Protein AF-A0A8B6X3T7-F1 (afdb_monomer_lite)

pLDDT: mean 81.06, std 14.91, range [46.03, 97.69]

Organism: NCBI:txid1121388

Sequence (98 aa):
MSDAADPVPQRWRIGVHFDGGGFRKGSDPLSFLRYLGSVGRVRRVRTLATALAGLDQPDLTECRLGFELELETTACVEQIRQVFVVALEVCELDIAPA

Foldseek 3Di:
DDPPDDQAWFKKKKKKKFQLQVVVPPPDPCQLVVVLVVQFDWPDKDKDWDFDPPDPDGDPSRIIIMIITMGIHSDDPVVSVVSCVVVVVGIDMDMDTD

Structure (mmCIF, N/CA/C/O backbone):
data_AF-A0A8B6X3T7-F1
#
_entry.id   AF-A0A8B6X3T7-F1
#
loop_
_atom_site.group_PDB
_atom_site.id
_atom_site.type_symbol
_atom_site.label_atom_id
_atom_site.label_alt_id
_atom_site.label_comp_id
_atom_site.label_asym_id
_atom_site.label_entity_id
_atom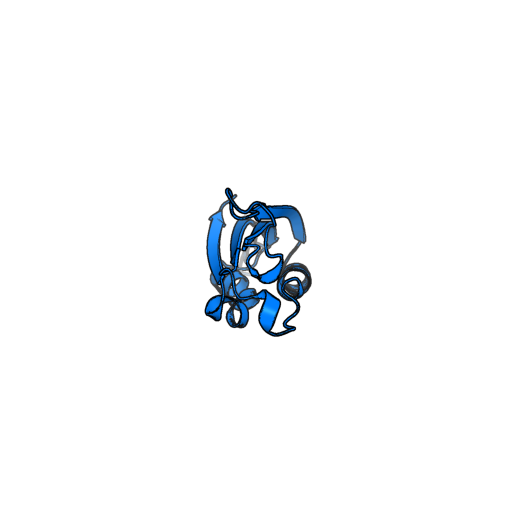_site.label_seq_id
_atom_site.pdbx_PDB_ins_code
_atom_site.Cartn_x
_atom_site.Cartn_y
_atom_site.Cartn_z
_atom_site.occupancy
_atom_site.B_iso_or_equiv
_atom_site.auth_seq_id
_atom_site.auth_comp_id
_atom_site.auth_asym_id
_atom_site.auth_atom_id
_atom_site.pdbx_PDB_model_num
ATOM 1 N N . MET A 1 1 ? -17.707 2.408 34.352 1.00 46.03 1 MET A N 1
ATOM 2 C CA . MET A 1 1 ? -17.675 1.529 33.164 1.00 46.03 1 MET A CA 1
ATOM 3 C C . MET A 1 1 ? -17.358 2.428 31.987 1.00 46.03 1 MET A C 1
ATOM 5 O O . MET A 1 1 ? -18.177 3.285 31.694 1.00 46.03 1 MET A O 1
ATOM 9 N N . SER A 1 2 ? -16.130 2.356 31.465 1.00 53.59 2 SER A N 1
ATOM 10 C CA . SER A 1 2 ? -15.640 3.272 30.428 1.00 53.59 2 SER A CA 1
ATOM 11 C C . SER A 1 2 ? -16.425 3.123 29.133 1.00 53.59 2 SER A C 1
ATOM 13 O O . SER A 1 2 ? -16.579 2.014 28.630 1.00 53.59 2 SER A O 1
ATOM 15 N N . ASP A 1 3 ? -16.851 4.262 28.603 1.00 53.62 3 ASP A N 1
ATOM 16 C CA . ASP A 1 3 ? -17.266 4.455 27.220 1.00 53.62 3 ASP A CA 1
ATOM 17 C C . ASP A 1 3 ? -16.004 4.436 26.341 1.00 53.62 3 ASP A C 1
ATOM 19 O O . ASP A 1 3 ? -15.414 5.468 26.027 1.00 53.62 3 ASP A O 1
ATOM 23 N N . ALA A 1 4 ? -15.474 3.240 26.076 1.00 62.38 4 ALA A N 1
ATOM 24 C CA . ALA A 1 4 ? -14.465 3.069 25.042 1.00 62.38 4 ALA A CA 1
ATOM 25 C C . ALA A 1 4 ? -15.229 2.930 23.727 1.00 62.38 4 ALA A C 1
ATOM 27 O O . ALA A 1 4 ? -15.670 1.836 23.385 1.00 62.38 4 ALA A O 1
ATOM 28 N N . ALA A 1 5 ? -15.450 4.053 23.043 1.00 71.06 5 ALA A N 1
ATOM 29 C CA . ALA A 1 5 ? -16.038 4.042 21.713 1.00 71.06 5 ALA A CA 1
ATOM 30 C C . ALA A 1 5 ? -15.244 3.076 20.820 1.00 71.06 5 ALA A C 1
ATOM 32 O O . ALA A 1 5 ? -14.013 3.168 20.748 1.00 71.06 5 ALA A O 1
ATOM 33 N N . ASP A 1 6 ? -15.945 2.152 20.159 1.00 79.56 6 ASP A N 1
ATOM 34 C CA . ASP A 1 6 ? -15.319 1.254 19.195 1.00 79.56 6 ASP A CA 1
ATOM 35 C C . ASP A 1 6 ? -14.594 2.092 18.131 1.00 79.56 6 ASP A C 1
ATOM 37 O O . ASP A 1 6 ? -15.158 3.073 17.626 1.00 79.56 6 ASP A O 1
ATOM 41 N N . PRO A 1 7 ? -13.339 1.758 17.785 1.00 81.06 7 PRO A N 1
ATOM 42 C CA . PRO A 1 7 ? -12.588 2.539 16.821 1.00 81.06 7 PRO A CA 1
ATOM 43 C C . PRO A 1 7 ? -13.320 2.531 15.477 1.00 81.06 7 PRO A C 1
ATOM 45 O O . PRO A 1 7 ? -13.585 1.480 14.891 1.00 81.06 7 PRO A O 1
ATOM 48 N N . VAL A 1 8 ? -13.655 3.725 14.991 1.00 89.62 8 VAL A N 1
ATOM 49 C CA . VAL A 1 8 ? -14.365 3.900 13.722 1.00 89.62 8 VAL A CA 1
ATOM 50 C C . VAL A 1 8 ? -13.371 3.728 12.568 1.00 89.62 8 VAL A C 1
ATOM 52 O O . VAL A 1 8 ? -12.337 4.403 12.560 1.00 89.62 8 VAL A O 1
ATOM 55 N N . PRO A 1 9 ? -13.655 2.861 11.578 1.00 93.19 9 PRO A N 1
ATOM 56 C CA . PRO A 1 9 ? -12.792 2.701 10.416 1.00 93.19 9 PRO A CA 1
ATOM 57 C C . PRO A 1 9 ? -12.656 4.007 9.625 1.00 93.19 9 PRO A C 1
ATOM 59 O O . PRO A 1 9 ? -13.650 4.644 9.273 1.00 93.19 9 PRO A O 1
ATOM 62 N N . GLN A 1 10 ? -11.420 4.375 9.303 1.00 95.88 10 GLN A N 1
ATOM 63 C CA . GLN A 1 10 ? -11.080 5.513 8.454 1.00 95.88 10 GLN A CA 1
ATOM 64 C C . GLN A 1 10 ? -10.643 5.034 7.073 1.00 95.88 10 GLN A C 1
ATOM 66 O O . GLN A 1 10 ? -10.192 3.897 6.909 1.00 95.88 10 GLN A O 1
ATOM 71 N N . ARG A 1 11 ? -10.770 5.910 6.071 1.00 97.00 11 ARG A N 1
ATOM 72 C CA . ARG A 1 11 ? -10.277 5.649 4.718 1.00 97.00 11 ARG A CA 1
ATOM 73 C C . ARG A 1 11 ? -8.968 6.385 4.466 1.00 97.00 11 ARG A C 1
ATOM 75 O O . ARG A 1 11 ? -8.841 7.566 4.777 1.00 97.00 11 ARG A O 1
ATOM 82 N N . TRP A 1 12 ? -8.035 5.678 3.846 1.00 97.69 12 TRP A N 1
ATOM 83 C CA . TRP A 1 12 ? -6.700 6.152 3.515 1.00 97.69 12 TRP A CA 1
ATOM 84 C C . TRP A 1 12 ? -6.450 5.991 2.026 1.00 97.69 12 TRP A C 1
ATOM 86 O O . TRP A 1 12 ? -6.696 4.919 1.472 1.00 97.69 12 TRP A O 1
ATOM 96 N N . ARG A 1 13 ? -5.926 7.040 1.398 1.00 97.19 13 ARG A N 1
ATOM 97 C CA . ARG A 1 13 ? -5.276 6.9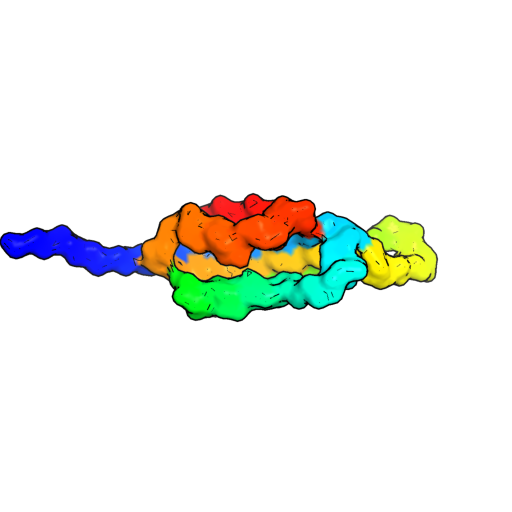73 0.092 1.00 97.19 13 ARG A CA 1
ATOM 98 C C . ARG A 1 13 ? -3.802 6.668 0.313 1.00 97.19 13 ARG A C 1
ATOM 100 O O . ARG A 1 13 ? -3.152 7.314 1.132 1.00 97.19 13 ARG A O 1
ATOM 107 N N . ILE A 1 14 ? -3.299 5.670 -0.400 1.00 96.19 14 ILE A N 1
ATOM 108 C CA . ILE A 1 14 ? -1.907 5.231 -0.317 1.00 96.19 14 ILE A CA 1
ATOM 109 C C . ILE A 1 14 ? -1.326 5.250 -1.726 1.00 96.19 14 ILE A C 1
ATOM 111 O O . ILE A 1 14 ? -1.843 4.560 -2.605 1.00 96.19 14 ILE A O 1
ATOM 115 N N . GLY A 1 15 ? -0.276 6.038 -1.929 1.00 94.25 15 GLY A N 1
ATOM 116 C CA . GLY A 1 15 ? 0.520 6.073 -3.151 1.00 94.25 15 GLY A CA 1
ATOM 117 C C . GLY A 1 15 ? 1.846 5.353 -2.933 1.00 94.25 15 GLY A C 1
ATOM 118 O O . GLY A 1 15 ? 2.546 5.629 -1.964 1.00 94.25 15 GLY A O 1
ATOM 119 N N . VAL A 1 16 ? 2.189 4.430 -3.824 1.00 90.88 16 VAL A N 1
ATOM 120 C CA . VAL A 1 16 ? 3.459 3.694 -3.807 1.00 90.88 16 VAL A CA 1
ATOM 121 C C . VAL A 1 16 ? 4.105 3.855 -5.170 1.00 90.88 16 VAL A C 1
ATOM 123 O O . VAL A 1 16 ? 3.483 3.504 -6.170 1.00 90.88 16 VAL A O 1
ATOM 126 N N . HIS A 1 17 ? 5.335 4.351 -5.235 1.00 87.50 17 HIS A N 1
ATOM 127 C CA . HIS A 1 17 ? 6.064 4.522 -6.493 1.00 87.50 17 HIS A CA 1
ATOM 128 C C . HIS A 1 17 ? 7.426 3.849 -6.398 1.00 87.50 17 HIS A C 1
ATOM 130 O O . HIS A 1 17 ? 8.282 4.296 -5.643 1.00 87.50 17 H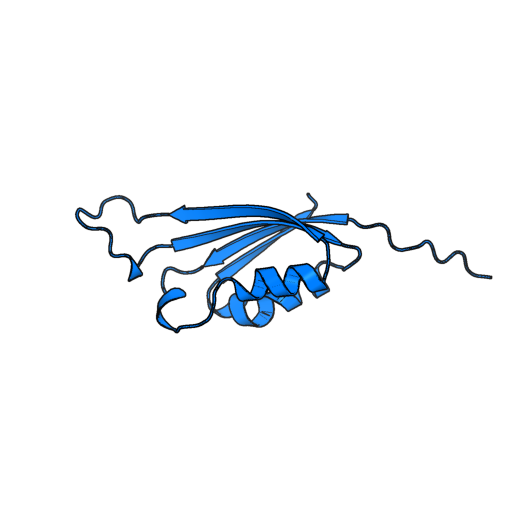IS A O 1
ATOM 136 N N . PHE A 1 18 ? 7.625 2.768 -7.148 1.00 81.12 18 PHE A N 1
ATOM 137 C CA . PHE A 1 18 ? 8.897 2.058 -7.178 1.00 81.12 18 PHE A CA 1
ATOM 138 C C . PHE A 1 18 ? 9.911 2.815 -8.029 1.00 81.12 18 PHE A C 1
ATOM 140 O O . PHE A 1 18 ? 9.589 3.319 -9.113 1.00 81.12 18 PHE A O 1
ATOM 147 N N . ASP A 1 19 ? 11.151 2.862 -7.548 1.00 71.88 19 ASP A N 1
ATOM 148 C CA . ASP A 1 19 ? 12.262 3.285 -8.384 1.00 71.88 19 ASP A CA 1
ATOM 149 C C . ASP A 1 19 ? 12.418 2.322 -9.579 1.00 71.88 19 ASP A C 1
ATOM 151 O O . ASP A 1 19 ? 11.978 1.168 -9.559 1.00 71.88 19 ASP A O 1
ATOM 155 N N . GLY A 1 20 ? 13.009 2.804 -10.674 1.00 64.69 20 GLY A N 1
ATOM 156 C CA . GLY A 1 20 ? 13.167 2.041 -11.922 1.00 64.69 20 GLY A CA 1
ATOM 157 C C . GLY A 1 20 ? 14.083 0.810 -11.821 1.00 64.69 20 GLY A C 1
ATOM 158 O O . GLY A 1 20 ? 14.554 0.334 -12.845 1.00 64.69 20 GLY A O 1
ATOM 159 N N . GLY A 1 21 ? 14.381 0.314 -10.614 1.00 59.38 21 GLY A N 1
ATOM 160 C CA . GLY A 1 21 ? 15.203 -0.865 -10.356 1.00 59.38 21 GLY A CA 1
ATOM 161 C C . GLY A 1 21 ? 14.510 -1.967 -9.545 1.00 59.38 21 GLY A C 1
ATOM 162 O O . GLY A 1 21 ? 15.057 -3.071 -9.464 1.00 59.38 21 GLY A O 1
ATOM 163 N N . GLY A 1 22 ? 13.317 -1.726 -8.983 1.00 55.81 22 GLY A N 1
ATOM 164 C CA . GLY A 1 22 ? 12.656 -2.644 -8.041 1.00 55.81 22 GLY A CA 1
ATOM 165 C C . GLY A 1 22 ? 12.391 -4.062 -8.573 1.00 55.81 22 GLY A C 1
ATOM 166 O O . GLY A 1 22 ? 12.456 -5.034 -7.820 1.00 55.81 22 GLY A O 1
ATOM 167 N N . PHE A 1 23 ? 12.187 -4.225 -9.884 1.00 55.06 23 PHE A N 1
ATOM 168 C CA . PHE A 1 23 ? 11.961 -5.542 -10.496 1.00 55.06 23 PHE A CA 1
ATOM 169 C C . PHE A 1 23 ? 13.215 -6.420 -10.605 1.00 55.06 23 PHE A C 1
ATOM 171 O O . PHE A 1 23 ? 13.096 -7.634 -10.773 1.00 55.06 23 PHE A O 1
ATOM 178 N N . ARG A 1 24 ? 14.425 -5.853 -10.490 1.00 55.72 24 ARG A N 1
ATOM 179 C CA . ARG A 1 24 ? 15.679 -6.590 -10.736 1.00 55.72 24 ARG A CA 1
ATOM 180 C C . ARG A 1 24 ? 16.050 -7.597 -9.642 1.00 55.72 24 ARG A C 1
ATOM 182 O O . ARG A 1 24 ? 16.987 -8.365 -9.840 1.00 55.72 24 ARG A O 1
ATOM 189 N N . LYS A 1 25 ? 15.350 -7.622 -8.501 1.00 53.09 25 LYS A N 1
ATOM 190 C CA . LYS A 1 25 ? 15.749 -8.421 -7.324 1.00 53.09 25 LYS A CA 1
ATOM 191 C C . LYS A 1 25 ? 14.828 -9.593 -6.965 1.00 53.09 25 LYS A C 1
ATOM 193 O O . LYS A 1 25 ? 15.052 -10.226 -5.939 1.00 53.09 25 LYS A O 1
ATOM 198 N N . GLY A 1 26 ? 13.817 -9.916 -7.776 1.00 54.84 26 GLY A N 1
ATOM 199 C CA . GLY A 1 26 ? 12.932 -11.065 -7.507 1.00 54.84 26 GLY A CA 1
ATOM 200 C C . GLY A 1 26 ? 12.074 -10.933 -6.237 1.00 54.84 26 GLY A C 1
ATOM 201 O O . GLY A 1 26 ? 11.440 -11.900 -5.822 1.00 54.84 26 GLY A O 1
ATOM 202 N N . SER A 1 27 ? 12.037 -9.748 -5.621 1.00 59.28 27 SER A N 1
ATOM 203 C CA . SER A 1 27 ? 11.088 -9.401 -4.568 1.00 59.28 27 SER A CA 1
ATOM 204 C C . SER A 1 27 ? 9.711 -9.227 -5.192 1.00 59.28 27 SER A C 1
ATOM 206 O O . SER A 1 27 ? 9.572 -8.451 -6.132 1.00 59.28 27 SER A O 1
ATOM 208 N N . ASP A 1 28 ? 8.707 -9.934 -4.678 1.00 70.25 28 ASP A N 1
ATOM 209 C CA . ASP A 1 28 ? 7.317 -9.770 -5.101 1.00 70.25 28 ASP A CA 1
ATOM 210 C C . ASP A 1 28 ? 6.831 -8.355 -4.732 1.00 70.25 28 ASP A C 1
ATOM 212 O O . ASP A 1 28 ? 6.570 -8.089 -3.551 1.00 70.25 28 ASP A O 1
ATOM 216 N N . PRO A 1 29 ? 6.684 -7.436 -5.708 1.00 65.25 29 PRO A N 1
ATOM 217 C CA . PRO A 1 29 ? 6.272 -6.072 -5.421 1.00 65.25 29 PRO A CA 1
ATOM 218 C C . PRO A 1 29 ? 4.822 -6.024 -4.938 1.00 65.25 29 PRO A C 1
ATOM 220 O O . PRO A 1 29 ? 4.405 -4.998 -4.433 1.00 65.25 29 PRO A O 1
ATOM 223 N N . LEU A 1 30 ? 4.041 -7.102 -5.057 1.00 75.94 30 LEU A N 1
ATOM 224 C CA . LEU A 1 30 ? 2.639 -7.146 -4.649 1.00 75.94 30 LEU A CA 1
ATOM 225 C C . LEU A 1 30 ? 2.445 -7.704 -3.236 1.00 75.94 30 LEU A C 1
ATOM 227 O O . LEU A 1 30 ? 1.321 -7.701 -2.730 1.00 75.94 30 LEU A O 1
ATOM 231 N N . SER A 1 31 ? 3.510 -8.143 -2.558 1.00 82.56 31 SER A N 1
ATOM 232 C CA . SER A 1 31 ? 3.406 -8.728 -1.217 1.00 82.56 31 SER A CA 1
ATOM 233 C C . SER A 1 31 ? 2.749 -7.777 -0.210 1.00 82.56 31 SER A C 1
ATOM 235 O O . SER A 1 31 ? 1.962 -8.227 0.628 1.00 82.56 31 SER A O 1
ATOM 237 N N . PHE A 1 32 ? 2.967 -6.462 -0.334 1.00 84.00 32 PHE A N 1
ATOM 238 C CA . PHE A 1 32 ? 2.313 -5.470 0.523 1.00 84.00 32 PHE A CA 1
ATOM 239 C C . PHE A 1 32 ? 0.783 -5.453 0.353 1.00 84.00 32 PHE A C 1
ATOM 241 O O . PHE A 1 32 ? 0.079 -5.217 1.329 1.00 84.00 32 PHE A O 1
ATOM 248 N N . LEU A 1 33 ? 0.234 -5.756 -0.836 1.00 85.56 33 LEU A N 1
ATOM 249 C CA . LEU A 1 33 ? -1.221 -5.787 -1.063 1.00 85.56 33 LEU A CA 1
ATOM 250 C C . LEU A 1 33 ? -1.886 -6.870 -0.216 1.00 85.56 33 LEU A C 1
ATOM 252 O O . LEU A 1 33 ? -2.959 -6.657 0.349 1.00 85.56 33 LEU A O 1
ATOM 256 N N . ARG A 1 34 ? -1.223 -8.024 -0.090 1.00 85.19 34 ARG A N 1
ATOM 257 C CA . ARG A 1 34 ? -1.688 -9.114 0.770 1.00 85.19 34 ARG A CA 1
ATOM 258 C C . ARG A 1 34 ? -1.655 -8.705 2.241 1.00 85.19 34 ARG A C 1
ATOM 260 O O . ARG A 1 34 ? -2.617 -8.962 2.960 1.00 85.19 34 ARG A O 1
ATOM 267 N N . TYR A 1 35 ? -0.585 -8.041 2.676 1.00 88.81 35 TYR A N 1
ATOM 268 C CA . TYR A 1 35 ? -0.470 -7.555 4.052 1.00 88.81 35 TYR A CA 1
ATOM 269 C C . TYR A 1 35 ? -1.469 -6.441 4.373 1.00 88.81 35 TYR A C 1
ATOM 271 O O . TYR A 1 35 ? -2.055 -6.467 5.452 1.00 88.81 35 TYR A O 1
ATOM 279 N N . LEU A 1 36 ? -1.764 -5.531 3.442 1.00 90.75 36 LEU A N 1
ATOM 280 C CA . LEU A 1 36 ? -2.825 -4.533 3.619 1.00 90.75 36 LEU A CA 1
ATOM 281 C C . LEU A 1 36 ? -4.177 -5.188 3.921 1.00 90.75 36 LEU A C 1
ATOM 283 O O . LEU A 1 36 ? -4.913 -4.684 4.763 1.00 90.75 36 LEU A O 1
ATOM 287 N N . GLY A 1 37 ? -4.462 -6.344 3.313 1.00 88.06 37 GLY A N 1
ATOM 288 C CA . GLY A 1 37 ? -5.646 -7.149 3.620 1.00 88.06 37 GLY A CA 1
ATOM 289 C C . GLY A 1 37 ? -5.718 -7.659 5.067 1.00 88.06 37 GLY A C 1
ATOM 290 O O . GLY A 1 37 ? -6.812 -7.884 5.574 1.00 88.06 37 GLY A O 1
ATOM 291 N N . SER A 1 38 ? -4.579 -7.821 5.753 1.00 90.44 38 SER A N 1
ATOM 292 C CA . SER A 1 38 ? -4.550 -8.152 7.190 1.00 90.44 38 SER A CA 1
ATOM 293 C C . SER A 1 38 ? -4.731 -6.939 8.103 1.00 90.44 38 SER A C 1
ATOM 295 O O . SER A 1 38 ? -5.119 -7.099 9.256 1.00 90.44 38 SER A O 1
ATOM 297 N N . VAL A 1 39 ? -4.470 -5.731 7.593 1.00 92.19 39 VAL A N 1
ATOM 298 C CA . VAL A 1 39 ? -4.598 -4.477 8.348 1.00 92.19 39 VAL A CA 1
ATOM 299 C C . VAL A 1 39 ? -5.972 -3.843 8.132 1.00 92.19 39 VAL A C 1
ATOM 301 O O . VAL A 1 39 ? -6.452 -3.111 8.989 1.00 92.19 39 VAL A O 1
ATOM 304 N N . GLY A 1 40 ? -6.651 -4.132 7.023 1.00 94.06 40 GLY A N 1
ATOM 305 C CA . GLY A 1 40 ? -8.001 -3.649 6.766 1.00 94.06 40 GLY A CA 1
ATOM 306 C C . GLY A 1 40 ? -8.552 -4.093 5.420 1.00 94.06 40 GLY A C 1
ATOM 307 O O . GLY A 1 40 ? -8.061 -5.021 4.780 1.00 94.06 40 GLY A O 1
ATOM 308 N N . ARG A 1 41 ? -9.601 -3.408 4.967 1.00 95.94 41 ARG A N 1
ATOM 309 C CA . ARG A 1 41 ? -10.258 -3.705 3.698 1.00 95.94 41 ARG A CA 1
ATOM 310 C C . ARG A 1 41 ? -9.715 -2.809 2.593 1.00 95.94 41 ARG A C 1
ATOM 312 O O . ARG A 1 41 ? -9.992 -1.612 2.566 1.00 95.94 41 ARG A O 1
ATOM 319 N N . VAL A 1 42 ? -9.009 -3.405 1.636 1.00 94.75 42 VAL A N 1
ATOM 320 C CA . VAL A 1 42 ? -8.625 -2.723 0.393 1.00 94.75 42 VAL A CA 1
ATOM 321 C C . VAL A 1 42 ? -9.885 -2.500 -0.451 1.00 94.75 42 VAL A C 1
ATOM 323 O O . VAL A 1 42 ? -10.574 -3.447 -0.830 1.00 94.75 42 VAL A O 1
ATOM 326 N N . ARG A 1 43 ? -10.228 -1.235 -0.694 1.00 95.25 43 ARG A N 1
ATOM 327 C CA . ARG A 1 43 ? -11.422 -0.800 -1.436 1.00 95.25 43 ARG A CA 1
ATOM 328 C C . ARG A 1 43 ? -11.136 -0.595 -2.914 1.00 95.25 43 ARG A C 1
ATOM 330 O O . ARG A 1 43 ? -11.987 -0.898 -3.748 1.00 95.25 43 ARG A O 1
ATOM 337 N N . ARG A 1 44 ? -9.942 -0.098 -3.228 1.00 93.44 44 ARG A N 1
ATOM 338 C CA . ARG A 1 44 ? -9.515 0.208 -4.589 1.00 93.44 44 ARG A CA 1
ATOM 339 C C . ARG A 1 44 ? -8.030 -0.071 -4.744 1.00 93.44 44 ARG A C 1
ATOM 341 O O . ARG A 1 44 ? -7.256 0.187 -3.828 1.00 93.44 44 ARG A O 1
ATOM 348 N N . VAL A 1 45 ? -7.660 -0.558 -5.923 1.00 92.31 45 VAL A N 1
ATOM 349 C CA . VAL A 1 45 ? -6.277 -0.668 -6.387 1.00 92.31 45 VAL A CA 1
ATOM 350 C C . VAL A 1 45 ? -6.237 -0.141 -7.813 1.00 92.31 45 VAL A C 1
ATOM 352 O O . VAL A 1 45 ? -6.996 -0.604 -8.665 1.00 92.31 45 VAL A O 1
ATOM 355 N N . ARG A 1 46 ? -5.377 0.839 -8.075 1.00 91.44 46 ARG A N 1
ATOM 356 C 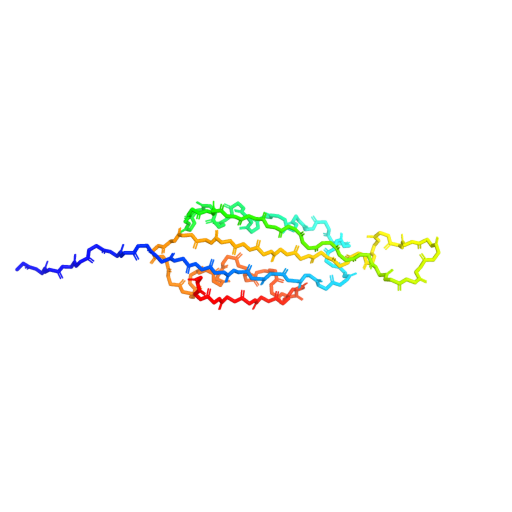CA . ARG A 1 46 ? -5.045 1.317 -9.416 1.00 91.44 46 ARG A CA 1
ATOM 357 C C . ARG A 1 46 ? -3.548 1.162 -9.618 1.00 91.44 46 ARG A C 1
ATOM 359 O O . ARG A 1 46 ? -2.760 1.667 -8.829 1.00 91.44 46 ARG A O 1
ATOM 366 N N . THR A 1 47 ? -3.164 0.461 -10.674 1.00 87.12 47 THR A N 1
ATOM 367 C CA . THR A 1 47 ? -1.763 0.330 -11.070 1.00 87.12 47 THR A CA 1
ATOM 368 C C . THR A 1 47 ? -1.373 1.509 -11.949 1.00 87.12 47 THR A C 1
ATOM 370 O O . THR A 1 47 ? -2.066 1.825 -12.915 1.00 87.12 47 THR A O 1
ATOM 373 N N . LEU A 1 48 ? -0.260 2.147 -11.611 1.00 83.94 48 LEU A N 1
ATOM 374 C CA . LEU A 1 48 ? 0.377 3.196 -12.389 1.00 83.94 48 LEU A CA 1
ATOM 375 C C . LEU A 1 48 ? 1.606 2.586 -13.061 1.00 83.94 48 LEU A C 1
ATOM 377 O O . LEU A 1 48 ? 2.643 2.421 -12.432 1.00 83.94 48 LEU A O 1
ATOM 381 N N . ALA A 1 49 ? 1.483 2.195 -14.323 1.00 74.12 49 ALA A N 1
ATOM 382 C CA . ALA A 1 49 ? 2.627 1.753 -15.109 1.00 74.12 49 ALA A CA 1
ATOM 383 C C . ALA A 1 49 ? 3.039 2.892 -16.038 1.00 74.12 49 ALA A C 1
ATOM 385 O O . ALA A 1 49 ? 2.271 3.279 -16.920 1.00 74.12 49 ALA A O 1
ATOM 386 N N . THR A 1 50 ? 4.244 3.421 -15.843 1.00 65.75 50 THR A N 1
ATOM 387 C CA . THR A 1 50 ? 4.813 4.428 -16.737 1.00 65.75 50 THR A CA 1
ATOM 388 C C . THR A 1 50 ? 5.906 3.767 -17.565 1.00 65.75 50 THR A C 1
ATOM 390 O O . THR A 1 50 ? 6.973 3.426 -17.050 1.00 65.75 50 THR A O 1
ATOM 393 N N . ALA A 1 51 ? 5.640 3.586 -18.860 1.00 60.44 51 ALA A N 1
ATOM 394 C CA . ALA A 1 51 ? 6.700 3.345 -19.829 1.00 60.44 51 ALA A CA 1
ATOM 395 C C . ALA A 1 51 ? 7.526 4.632 -19.958 1.00 60.44 51 ALA A C 1
ATOM 397 O O . ALA A 1 51 ? 6.955 5.722 -20.040 1.00 60.44 51 ALA A O 1
ATOM 398 N N . LEU A 1 52 ? 8.856 4.525 -19.951 1.00 62.19 52 LEU A N 1
ATOM 399 C CA . LEU A 1 52 ? 9.712 5.679 -20.208 1.00 62.19 52 LEU A CA 1
ATOM 400 C C . LEU A 1 52 ? 9.408 6.205 -21.616 1.00 62.19 52 LEU A C 1
ATOM 402 O O . LEU A 1 52 ? 9.584 5.504 -22.612 1.00 62.19 52 LEU A O 1
ATOM 406 N N . ALA A 1 53 ? 8.872 7.424 -21.687 1.00 54.38 53 ALA A N 1
ATOM 407 C CA . ALA A 1 53 ? 8.540 8.061 -22.951 1.00 54.38 53 ALA A CA 1
ATOM 408 C C . ALA A 1 53 ? 9.826 8.315 -23.754 1.00 54.38 53 ALA A C 1
ATOM 410 O O . ALA A 1 53 ? 10.777 8.885 -23.222 1.00 54.38 53 ALA A O 1
ATOM 411 N N . GLY A 1 54 ? 9.838 7.923 -25.032 1.00 58.28 54 GLY A N 1
ATOM 412 C CA . GLY A 1 54 ? 10.944 8.207 -25.958 1.00 58.28 54 GLY A CA 1
ATOM 413 C C . GLY A 1 54 ? 11.903 7.048 -26.250 1.00 58.28 54 GLY A C 1
ATOM 414 O O . GLY A 1 54 ? 12.917 7.279 -26.900 1.00 58.28 54 GLY A O 1
ATOM 415 N N . LEU A 1 55 ? 11.604 5.821 -25.814 1.00 58.25 55 LEU A N 1
ATOM 416 C CA . LEU A 1 55 ? 12.364 4.634 -26.217 1.00 58.25 55 LEU A CA 1
ATOM 417 C C . LEU A 1 55 ? 11.709 3.967 -27.439 1.00 58.25 55 LEU A C 1
ATOM 419 O O . LEU A 1 55 ? 10.575 3.499 -27.344 1.00 58.25 55 LEU A O 1
ATOM 423 N N . ASP A 1 56 ? 12.432 3.875 -28.564 1.00 67.06 56 ASP A N 1
ATOM 424 C CA . ASP A 1 56 ? 12.008 3.116 -29.763 1.00 67.06 56 ASP A CA 1
ATOM 425 C C . ASP A 1 56 ? 11.792 1.617 -29.458 1.00 67.06 56 ASP A C 1
ATOM 427 O O . ASP A 1 56 ? 11.038 0.926 -30.145 1.00 67.06 56 ASP A O 1
ATOM 431 N N . GLN A 1 57 ? 12.417 1.124 -28.384 1.00 64.31 57 GLN A N 1
ATOM 432 C CA . GLN A 1 57 ? 12.135 -0.149 -27.725 1.00 64.31 57 GLN A CA 1
ATOM 433 C C . GLN A 1 57 ? 12.185 0.080 -26.208 1.00 64.31 57 GLN A C 1
ATOM 435 O O . GLN A 1 57 ? 13.283 0.204 -25.664 1.00 64.31 57 GLN A O 1
ATOM 440 N N . PRO A 1 58 ? 11.042 0.189 -25.507 1.00 59.62 58 PRO A N 1
ATOM 441 C CA . PRO A 1 58 ? 11.055 0.350 -24.061 1.00 59.62 58 PRO A CA 1
ATOM 442 C C . PRO A 1 58 ? 11.707 -0.873 -23.414 1.00 59.62 58 PRO A C 1
ATOM 444 O O . PRO A 1 58 ? 11.220 -1.996 -23.560 1.00 59.62 58 PRO A O 1
ATOM 447 N N . ASP A 1 59 ? 12.809 -0.654 -22.699 1.00 64.69 59 ASP A N 1
ATOM 448 C CA . ASP A 1 59 ? 13.397 -1.682 -21.853 1.00 64.69 59 ASP A CA 1
ATOM 449 C C . ASP A 1 59 ? 12.438 -1.933 -20.681 1.00 64.69 59 ASP A C 1
ATOM 451 O O . ASP A 1 59 ? 12.235 -1.079 -19.815 1.00 64.69 59 ASP A O 1
ATOM 455 N N . LEU A 1 60 ? 11.818 -3.116 -20.658 1.00 62.41 60 LEU A N 1
ATOM 456 C CA . LEU A 1 60 ? 10.899 -3.526 -19.593 1.00 62.41 60 LEU A CA 1
ATOM 457 C C . LEU A 1 60 ? 11.582 -3.572 -18.216 1.00 62.41 60 LEU A C 1
ATOM 459 O O . LEU A 1 60 ? 10.894 -3.571 -17.196 1.00 62.41 60 LEU A O 1
ATOM 463 N N . THR A 1 61 ? 12.919 -3.591 -18.170 1.00 60.31 61 THR A N 1
ATOM 464 C CA . THR A 1 61 ? 13.688 -3.507 -16.925 1.00 60.31 61 THR A CA 1
ATOM 465 C C . THR A 1 61 ? 13.767 -2.094 -16.348 1.00 60.31 61 THR A C 1
ATOM 467 O O . THR A 1 61 ? 14.137 -1.965 -15.185 1.00 60.31 61 THR A O 1
ATOM 470 N N . GLU A 1 62 ? 13.370 -1.065 -17.107 1.00 62.03 62 GLU A N 1
ATOM 471 C CA . GLU A 1 62 ? 13.309 0.337 -16.668 1.00 62.03 62 GLU A CA 1
ATOM 472 C C . GLU A 1 62 ? 11.870 0.841 -16.437 1.00 62.03 62 GLU A C 1
ATOM 474 O O . GLU A 1 62 ? 11.649 2.009 -16.098 1.00 62.03 62 GLU A O 1
ATOM 479 N N . CYS A 1 63 ? 10.866 -0.027 -16.609 1.00 64.88 63 CYS A N 1
ATOM 480 C CA . CYS A 1 63 ? 9.474 0.308 -16.328 1.00 64.88 63 CYS A CA 1
ATOM 481 C C . CYS A 1 63 ? 9.302 0.747 -14.868 1.00 64.88 63 CYS A C 1
ATOM 483 O O . CYS A 1 63 ? 9.530 -0.026 -13.935 1.00 64.88 63 CYS A O 1
ATOM 485 N N . ARG A 1 64 ? 8.820 1.980 -14.673 1.00 73.56 64 ARG A N 1
ATOM 486 C CA . ARG A 1 64 ? 8.427 2.466 -13.349 1.00 73.56 64 ARG A CA 1
ATOM 487 C C . ARG A 1 64 ? 7.016 1.996 -13.048 1.00 73.56 64 ARG A C 1
ATOM 489 O O . ARG A 1 64 ? 6.069 2.333 -13.763 1.00 73.56 64 ARG A O 1
ATOM 496 N N . LEU A 1 65 ? 6.894 1.222 -11.980 1.00 80.50 65 LEU A N 1
ATOM 497 C CA . LEU A 1 65 ? 5.622 0.747 -11.468 1.00 80.50 65 LEU A CA 1
ATOM 498 C C . LEU A 1 65 ? 5.250 1.541 -10.221 1.00 80.50 65 LEU A C 1
ATOM 500 O O . LEU A 1 65 ? 6.077 1.805 -9.357 1.00 80.50 65 LEU A O 1
ATOM 504 N N . GLY A 1 66 ? 3.982 1.887 -10.112 1.00 86.81 66 GLY A N 1
ATOM 505 C CA . GLY A 1 66 ? 3.394 2.441 -8.914 1.00 86.81 66 GLY A CA 1
ATOM 506 C C . GLY A 1 66 ? 1.983 1.922 -8.699 1.00 86.81 66 GLY A C 1
ATOM 507 O O . GLY A 1 66 ? 1.392 1.263 -9.559 1.00 86.81 66 GLY A O 1
ATOM 508 N N . PHE A 1 67 ? 1.438 2.225 -7.532 1.00 89.75 67 PHE A N 1
ATOM 509 C CA . PHE A 1 67 ? 0.094 1.859 -7.127 1.00 89.75 67 PHE A CA 1
ATOM 510 C C . PHE A 1 67 ? -0.553 3.009 -6.377 1.00 89.75 67 PHE A C 1
ATOM 512 O O . PHE A 1 67 ? 0.075 3.645 -5.538 1.00 89.75 67 PHE A O 1
ATOM 519 N N . GLU A 1 68 ? -1.837 3.208 -6.628 1.00 93.50 68 GLU A N 1
ATOM 520 C CA . GLU A 1 68 ? -2.708 3.995 -5.769 1.00 93.50 68 GLU A CA 1
ATOM 521 C C . GLU A 1 68 ? -3.773 3.079 -5.187 1.00 93.50 68 GLU A C 1
ATOM 523 O O . GLU A 1 68 ? -4.412 2.293 -5.896 1.00 93.50 68 GLU A O 1
ATOM 528 N N . LEU A 1 69 ? -3.956 3.173 -3.879 1.00 94.31 69 LEU A N 1
ATOM 529 C CA . LEU A 1 69 ? -4.783 2.264 -3.106 1.00 94.31 69 LEU A CA 1
ATOM 530 C C . LEU A 1 69 ? -5.733 3.071 -2.235 1.00 94.31 69 LEU A C 1
ATOM 532 O O . LEU A 1 69 ? -5.370 4.128 -1.723 1.00 94.31 69 LEU A O 1
ATOM 536 N N . GLU A 1 70 ? -6.922 2.526 -2.013 1.00 96.75 70 GLU A N 1
ATOM 537 C CA . GLU A 1 70 ? -7.804 2.977 -0.940 1.00 96.75 70 GLU A CA 1
ATOM 538 C C . GLU A 1 70 ? -7.927 1.866 0.100 1.00 96.75 70 GLU A C 1
ATOM 540 O O . GLU A 1 70 ? -8.373 0.760 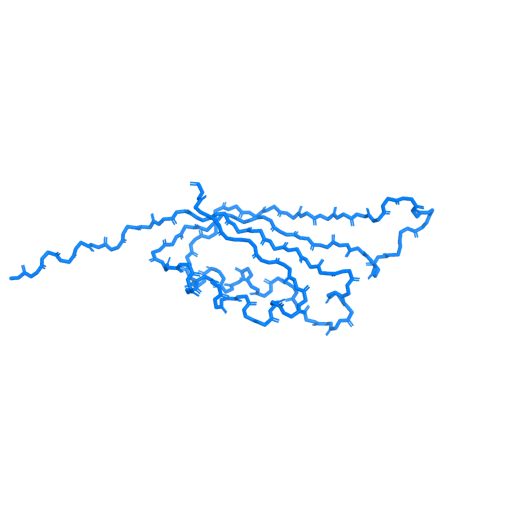-0.220 1.00 96.75 70 GLU A O 1
ATOM 545 N N . LEU A 1 71 ? -7.540 2.154 1.340 1.00 97.38 71 LEU A N 1
ATOM 546 C CA . LEU A 1 71 ? -7.635 1.241 2.477 1.00 97.38 71 LEU A CA 1
ATOM 547 C C . LEU A 1 71 ? -8.668 1.765 3.471 1.00 97.38 71 LEU A C 1
ATOM 549 O O . LEU A 1 71 ? -8.597 2.916 3.885 1.00 97.38 71 LEU A O 1
ATOM 553 N N . GLU A 1 72 ? -9.593 0.912 3.897 1.00 97.50 72 GLU A N 1
ATOM 554 C CA . GLU A 1 72 ? -10.479 1.183 5.028 1.00 97.50 72 GLU A CA 1
ATOM 555 C C . GLU A 1 72 ? -10.037 0.354 6.239 1.00 97.50 72 GLU A C 1
ATOM 557 O O . GLU A 1 72 ? -10.004 -0.878 6.170 1.00 97.50 72 GLU A O 1
ATOM 562 N N . THR A 1 73 ? -9.664 1.012 7.336 1.00 97.06 73 THR A N 1
ATOM 563 C CA . THR A 1 73 ? -9.134 0.346 8.536 1.00 97.06 73 THR A CA 1
ATOM 564 C C . THR A 1 73 ? -9.317 1.192 9.796 1.00 97.06 73 THR A C 1
ATOM 566 O O . THR A 1 73 ? -9.434 2.412 9.727 1.00 97.06 73 THR A O 1
ATOM 569 N N . THR A 1 74 ? -9.325 0.541 10.957 1.00 96.62 74 THR A N 1
ATOM 570 C CA . THR A 1 74 ? -9.200 1.178 12.276 1.00 96.62 74 THR A CA 1
ATOM 571 C C . THR A 1 74 ? -7.743 1.414 12.688 1.00 96.62 74 THR A C 1
ATOM 573 O O . THR A 1 74 ? -7.495 2.062 13.702 1.00 96.62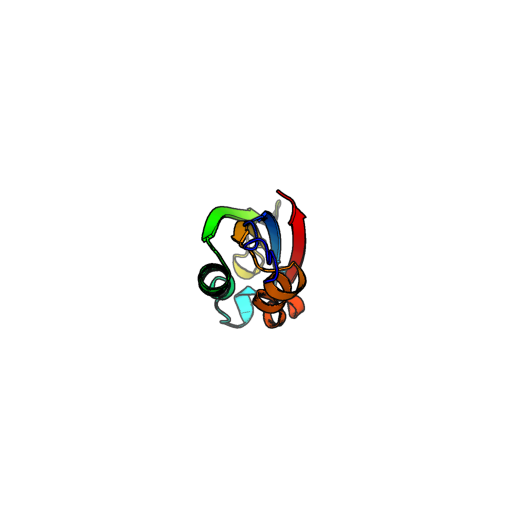 74 THR A O 1
ATOM 576 N N . ALA A 1 75 ? -6.781 0.896 11.918 1.00 95.50 75 ALA A N 1
ATOM 577 C CA . ALA A 1 75 ? -5.358 1.065 12.161 1.00 95.50 75 ALA A CA 1
ATOM 578 C C . ALA A 1 75 ? -4.907 2.520 11.944 1.00 95.50 75 ALA A C 1
ATOM 580 O O . ALA A 1 75 ? -5.405 3.219 11.055 1.00 95.50 75 ALA A O 1
ATOM 581 N N . CYS A 1 76 ? -3.933 2.966 12.738 1.00 94.69 76 CYS A N 1
ATOM 582 C CA . CYS A 1 76 ? -3.321 4.282 12.576 1.00 94.69 76 CYS A CA 1
ATOM 583 C C . CYS A 1 76 ? -2.314 4.306 11.413 1.00 94.69 76 CYS A C 1
ATOM 585 O O . CYS A 1 76 ? -1.885 3.265 10.903 1.00 94.69 76 CYS A O 1
ATOM 587 N N . VAL A 1 77 ? -1.901 5.507 10.999 1.00 94.69 77 VAL A N 1
ATOM 588 C CA . VAL A 1 77 ? -0.968 5.688 9.876 1.00 94.69 77 VAL A CA 1
ATOM 589 C C . VAL A 1 77 ? 0.370 4.983 10.111 1.00 94.69 77 VAL A C 1
ATOM 591 O O . VAL A 1 77 ? 0.947 4.440 9.172 1.00 94.69 77 VAL A O 1
ATOM 594 N N . GLU A 1 78 ? 0.846 4.909 11.354 1.00 94.88 78 GLU A N 1
ATOM 595 C CA . GLU A 1 78 ? 2.080 4.208 11.711 1.00 94.88 78 GLU A CA 1
ATOM 596 C C . GLU A 1 78 ? 1.964 2.705 11.438 1.00 94.88 78 GLU A C 1
ATOM 598 O O . GLU A 1 78 ? 2.878 2.117 10.863 1.00 94.88 78 GLU A O 1
ATOM 603 N N . GLN A 1 79 ? 0.828 2.088 11.779 1.00 94.12 79 GLN A N 1
ATOM 604 C CA . GLN A 1 79 ? 0.568 0.672 11.502 1.00 94.12 79 GLN A CA 1
ATOM 605 C C . GLN A 1 79 ? 0.476 0.400 9.997 1.00 94.12 79 GLN A C 1
ATOM 607 O O . GLN A 1 79 ? 0.989 -0.612 9.525 1.00 94.12 79 GLN A O 1
ATOM 612 N N . ILE A 1 80 ? -0.114 1.323 9.230 1.00 94.88 80 ILE A N 1
ATOM 613 C CA . ILE A 1 80 ? -0.143 1.235 7.764 1.00 94.88 80 ILE A CA 1
ATOM 614 C C . ILE A 1 80 ? 1.283 1.340 7.202 1.00 94.88 80 ILE A C 1
ATOM 616 O O . ILE A 1 80 ? 1.663 0.529 6.362 1.00 94.88 80 ILE A O 1
ATOM 620 N N . ARG A 1 81 ? 2.110 2.275 7.694 1.00 93.62 81 ARG A N 1
ATOM 621 C CA . ARG A 1 81 ? 3.515 2.432 7.267 1.00 93.62 81 ARG A CA 1
ATOM 622 C C . ARG A 1 81 ? 4.351 1.177 7.510 1.00 93.62 81 ARG A C 1
ATOM 624 O O . ARG A 1 81 ? 5.189 0.852 6.672 1.00 93.62 81 ARG A O 1
ATOM 631 N N . GLN A 1 82 ? 4.108 0.449 8.602 1.00 92.56 82 GLN A N 1
ATOM 632 C CA . GLN A 1 82 ? 4.832 -0.795 8.898 1.00 92.56 82 GLN A CA 1
ATOM 633 C C . GLN A 1 82 ? 4.644 -1.876 7.823 1.00 92.56 82 GLN A C 1
ATOM 635 O O . GLN A 1 82 ? 5.561 -2.660 7.593 1.00 92.56 82 GLN A O 1
ATOM 640 N N . VAL A 1 83 ? 3.516 -1.884 7.102 1.00 91.75 83 VAL A N 1
ATOM 641 C CA . VAL A 1 83 ? 3.289 -2.812 5.976 1.00 91.75 83 VAL A CA 1
ATOM 642 C C . VAL A 1 83 ? 4.326 -2.630 4.860 1.00 91.75 83 VAL A C 1
ATOM 644 O O . VAL A 1 83 ? 4.648 -3.581 4.150 1.00 91.75 83 VAL A O 1
ATOM 647 N N . PHE A 1 84 ? 4.877 -1.424 4.722 1.00 89.50 84 PHE A N 1
ATOM 648 C CA . PHE A 1 84 ? 5.781 -1.048 3.638 1.00 89.50 84 PHE A CA 1
ATOM 649 C C . PHE A 1 84 ? 7.249 -0.976 4.055 1.00 89.50 84 PHE A C 1
ATOM 651 O O . PHE A 1 84 ? 8.079 -0.650 3.216 1.00 89.50 84 PHE A O 1
ATOM 658 N N . VAL A 1 85 ? 7.599 -1.285 5.308 1.00 87.94 85 VAL A N 1
ATOM 659 C CA . VAL A 1 85 ? 8.939 -1.007 5.860 1.00 87.94 85 VAL A CA 1
ATOM 660 C C . VAL A 1 85 ? 10.090 -1.568 5.013 1.00 87.94 85 VAL A C 1
ATOM 662 O O . VAL A 1 85 ? 11.103 -0.901 4.854 1.00 87.94 85 VAL A O 1
ATOM 665 N N . VAL A 1 86 ? 9.908 -2.744 4.404 1.00 82.56 86 VAL A N 1
ATOM 666 C CA . VAL A 1 86 ? 10.899 -3.364 3.504 1.00 82.56 86 VAL A CA 1
ATOM 667 C C . VAL A 1 86 ? 10.916 -2.698 2.123 1.00 82.56 86 VAL A C 1
ATOM 669 O O . VAL A 1 86 ? 11.967 -2.568 1.507 1.00 82.56 86 VAL A O 1
ATOM 672 N N . ALA A 1 87 ? 9.757 -2.263 1.625 1.00 81.44 87 ALA A N 1
ATOM 673 C CA . ALA A 1 87 ? 9.637 -1.619 0.319 1.00 81.44 87 ALA A CA 1
ATOM 674 C C . ALA A 1 87 ? 10.191 -0.185 0.315 1.00 81.44 87 ALA A C 1
ATOM 676 O O . ALA A 1 87 ? 10.626 0.280 -0.732 1.00 81.44 87 ALA A O 1
ATOM 677 N N . LEU A 1 88 ? 10.236 0.491 1.472 1.00 84.75 88 LEU A N 1
ATOM 678 C CA . LEU A 1 88 ? 10.742 1.865 1.610 1.00 84.75 88 LEU A CA 1
ATOM 679 C C . LEU A 1 88 ? 12.200 2.050 1.154 1.00 84.75 88 LEU A C 1
ATOM 681 O O . LEU A 1 88 ? 12.604 3.179 0.896 1.00 84.75 88 LEU A O 1
ATOM 685 N N . GLU A 1 89 ? 12.987 0.978 1.027 1.00 83.94 89 GLU A N 1
ATOM 686 C CA . GLU A 1 89 ? 14.339 1.048 0.454 1.00 83.94 89 GLU A CA 1
ATOM 687 C C . GLU A 1 89 ? 14.350 1.271 -1.068 1.00 83.94 89 GLU A C 1
ATOM 689 O O . GLU A 1 89 ? 15.376 1.666 -1.616 1.00 83.94 89 GLU A O 1
ATOM 694 N N . VAL A 1 90 ? 13.236 0.988 -1.751 1.00 80.81 90 VAL A N 1
ATOM 695 C CA . VAL A 1 90 ? 13.120 0.959 -3.223 1.00 80.81 90 VAL A CA 1
ATOM 696 C C . VAL A 1 90 ? 11.843 1.636 -3.739 1.00 80.81 90 VAL A C 1
ATOM 698 O O . VAL A 1 90 ? 11.483 1.504 -4.912 1.00 80.81 90 VAL A O 1
ATOM 701 N N . CYS A 1 91 ? 11.103 2.333 -2.872 1.00 84.19 91 CYS A N 1
ATOM 702 C CA . CYS A 1 91 ? 9.897 3.053 -3.258 1.00 84.19 91 CYS A CA 1
ATOM 703 C C . CYS A 1 91 ? 9.672 4.331 -2.451 1.00 84.19 91 CYS A C 1
ATOM 705 O O . CYS A 1 91 ? 10.000 4.419 -1.268 1.00 84.19 91 CYS A O 1
ATOM 707 N N . GLU A 1 92 ? 8.988 5.279 -3.075 1.00 89.25 92 GLU A N 1
ATOM 708 C CA . GLU A 1 92 ? 8.361 6.402 -2.392 1.00 89.25 92 GLU A CA 1
ATOM 709 C C . GLU A 1 92 ? 6.963 5.991 -1.907 1.00 89.25 92 GLU A C 1
ATOM 711 O O . GLU A 1 92 ? 6.210 5.335 -2.633 1.00 89.25 92 GLU A O 1
ATOM 716 N N . LEU A 1 93 ? 6.622 6.379 -0.673 1.00 92.38 93 LEU A N 1
ATOM 717 C CA . LEU A 1 93 ? 5.345 6.074 -0.026 1.00 92.38 93 LEU A CA 1
ATOM 718 C C . LEU A 1 93 ? 4.658 7.362 0.435 1.00 92.38 93 LEU A C 1
ATOM 720 O O . LEU A 1 93 ? 5.142 8.037 1.349 1.00 92.38 93 LEU A O 1
ATOM 724 N N . ASP A 1 94 ? 3.486 7.630 -0.129 1.00 95.00 94 ASP A N 1
ATOM 725 C CA . ASP A 1 94 ? 2.565 8.672 0.318 1.00 95.00 94 ASP A CA 1
ATOM 726 C C . ASP A 1 94 ? 1.346 8.039 0.996 1.00 95.00 94 ASP A C 1
ATOM 728 O O . ASP A 1 94 ? 0.789 7.051 0.513 1.00 95.00 94 ASP A O 1
ATOM 732 N N . ILE A 1 95 ? 0.938 8.587 2.142 1.00 96.19 95 ILE A N 1
ATOM 733 C CA . ILE A 1 95 ? -0.267 8.153 2.854 1.00 96.19 95 ILE A CA 1
ATOM 734 C C . ILE A 1 95 ? -1.011 9.391 3.329 1.00 96.19 95 ILE A C 1
ATOM 736 O O . ILE A 1 95 ? -0.477 10.180 4.111 1.00 96.19 95 ILE A O 1
ATOM 740 N N . ALA A 1 96 ? -2.269 9.511 2.916 1.00 96.69 96 ALA A N 1
ATOM 741 C CA . ALA A 1 96 ? -3.146 10.610 3.285 1.00 96.69 96 ALA A CA 1
ATOM 742 C C . ALA A 1 96 ? -4.568 10.105 3.571 1.00 96.69 96 ALA A C 1
ATOM 744 O O . ALA A 1 96 ? -4.977 9.075 3.032 1.00 96.69 96 ALA A O 1
ATOM 745 N N . PRO A 1 97 ? -5.365 10.825 4.375 1.00 96.12 97 PRO A N 1
ATOM 746 C CA . PRO A 1 97 ? -6.799 10.569 4.463 1.00 96.12 97 PRO A CA 1
ATOM 747 C C . PRO A 1 97 ? -7.477 10.641 3.080 1.00 96.12 97 PRO A C 1
ATOM 749 O O . PRO A 1 97 ? -7.098 11.454 2.221 1.00 96.12 97 PRO A O 1
ATOM 752 N N . ALA A 1 98 ? -8.451 9.753 2.861 1.00 89.50 98 ALA A N 1
ATOM 753 C CA . ALA A 1 98 ? -9.237 9.677 1.628 1.00 89.50 98 ALA A CA 1
ATOM 754 C C . ALA A 1 98 ? -10.391 10.678 1.594 1.00 89.50 98 ALA A C 1
ATOM 756 O O . ALA A 1 98 ? -11.140 10.753 2.595 1.00 89.50 98 ALA A O 1
#

Secondary structure (DSSP, 8-state):
----PPPPPEEEEEEEEE-TTGGGG---TTHHHHHHHHHSEEEEEEEEEE--TT-SS--GGG-EEEEEEEEEESS-HHHHHHTTTTGGGTEEEEEEE-

Radius of gyration: 16.21 Å; chains: 1; bounding box: 33×22×63 Å